Protein AF-A0AAV4WGD5-F1 (afdb_monomer)

Radius of gyration: 18.56 Å; Cα contacts (8 Å, |Δi|>4): 48; chains: 1; bounding box: 35×44×52 Å

pLDDT: mean 70.11, std 13.5, range [38.72, 88.19]

Structure (mmCIF, N/CA/C/O backbone):
data_AF-A0AAV4WGD5-F1
#
_entry.id   AF-A0AAV4WGD5-F1
#
loop_
_atom_site.group_PDB
_atom_site.id
_atom_site.type_symbol
_atom_site.label_atom_id
_atom_site.label_alt_id
_atom_site.label_comp_id
_atom_site.label_asym_id
_atom_site.label_entity_id
_atom_site.label_seq_id
_atom_site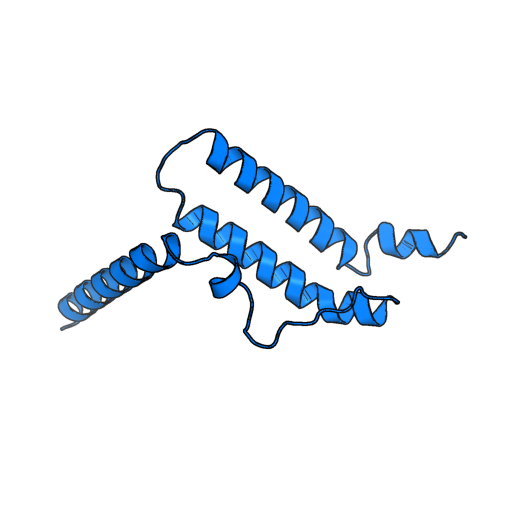.pdbx_PDB_ins_code
_atom_site.Cartn_x
_atom_site.Cartn_y
_atom_site.Cartn_z
_atom_site.occupancy
_atom_site.B_iso_or_equiv
_atom_site.auth_seq_id
_atom_site.auth_comp_id
_atom_site.auth_asym_id
_atom_site.auth_atom_id
_atom_site.pdbx_PDB_model_num
ATOM 1 N N . MET A 1 1 ? 7.621 -31.409 -24.994 1.00 55.22 1 MET A N 1
ATOM 2 C CA . MET A 1 1 ? 6.433 -30.568 -24.716 1.00 55.22 1 MET A CA 1
ATOM 3 C C . MET A 1 1 ? 6.669 -29.581 -23.576 1.00 55.22 1 MET A C 1
ATOM 5 O O . MET A 1 1 ? 6.463 -28.406 -23.817 1.00 55.22 1 MET A O 1
ATOM 9 N N . ILE A 1 2 ? 7.197 -29.999 -22.415 1.00 58.03 2 ILE A N 1
ATOM 10 C CA . ILE A 1 2 ? 7.445 -29.116 -21.248 1.00 58.03 2 ILE A CA 1
ATOM 11 C C . ILE A 1 2 ? 8.361 -27.912 -21.565 1.00 58.03 2 ILE A C 1
ATOM 13 O O . ILE A 1 2 ? 8.096 -26.794 -21.132 1.00 58.03 2 ILE A O 1
ATOM 17 N N . LEU A 1 3 ? 9.402 -28.118 -22.380 1.00 51.00 3 LEU A N 1
ATOM 18 C CA . LEU A 1 3 ? 10.346 -27.058 -22.758 1.00 51.00 3 LEU A CA 1
ATOM 19 C C . LEU A 1 3 ? 9.693 -25.945 -23.603 1.00 51.00 3 LEU A C 1
ATOM 21 O O . LEU A 1 3 ? 9.998 -24.774 -23.427 1.00 51.00 3 LEU A O 1
ATOM 25 N N . PHE A 1 4 ? 8.758 -26.306 -24.488 1.00 49.81 4 PHE A N 1
ATOM 26 C CA . PHE A 1 4 ? 8.051 -25.346 -25.344 1.00 49.81 4 PHE A CA 1
ATOM 27 C C . PHE A 1 4 ? 7.051 -24.505 -24.543 1.00 49.81 4 PHE A C 1
ATOM 29 O O . PHE A 1 4 ? 6.935 -23.307 -24.776 1.00 49.81 4 PHE A O 1
ATOM 36 N N . THR A 1 5 ? 6.378 -25.105 -23.556 1.00 57.91 5 THR A N 1
ATOM 37 C CA . THR A 1 5 ? 5.504 -24.379 -22.621 1.00 57.91 5 THR A CA 1
ATOM 38 C C . THR A 1 5 ? 6.272 -23.390 -21.749 1.00 57.91 5 THR A C 1
ATOM 40 O O . THR A 1 5 ? 5.778 -22.292 -21.536 1.00 57.91 5 THR A O 1
ATOM 43 N N . LEU A 1 6 ? 7.487 -23.723 -21.298 1.00 50.16 6 LEU A N 1
ATOM 44 C CA . LEU A 1 6 ? 8.310 -22.806 -20.499 1.00 50.16 6 LEU A CA 1
ATOM 45 C C . LEU A 1 6 ? 8.774 -21.588 -21.306 1.00 50.16 6 LEU A C 1
ATOM 47 O O . LEU A 1 6 ? 8.713 -20.479 -20.793 1.00 50.16 6 LEU A O 1
ATOM 51 N N . ILE A 1 7 ? 9.164 -21.780 -22.572 1.00 60.00 7 ILE A N 1
ATOM 52 C CA . ILE A 1 7 ? 9.593 -20.687 -23.462 1.00 60.00 7 ILE A CA 1
ATOM 53 C C . ILE A 1 7 ? 8.426 -19.740 -23.780 1.00 60.00 7 ILE A C 1
ATOM 55 O O . ILE A 1 7 ? 8.592 -18.520 -23.778 1.00 60.00 7 ILE A O 1
ATOM 59 N N . LEU A 1 8 ? 7.230 -20.289 -24.020 1.00 54.34 8 LEU A N 1
ATOM 60 C CA . LEU A 1 8 ? 6.022 -19.491 -24.246 1.00 54.34 8 LEU A CA 1
ATOM 61 C C . LEU A 1 8 ? 5.588 -18.746 -22.977 1.00 54.34 8 LEU A C 1
ATOM 63 O O . LEU A 1 8 ? 5.209 -17.583 -23.062 1.00 54.34 8 LEU A O 1
ATOM 67 N N . PHE A 1 9 ? 5.703 -19.378 -21.807 1.00 55.12 9 PHE A N 1
ATOM 68 C CA . PHE A 1 9 ? 5.387 -18.750 -20.524 1.00 55.12 9 PHE A CA 1
ATOM 69 C C . PHE A 1 9 ? 6.375 -17.627 -20.182 1.00 55.12 9 PHE A C 1
ATOM 71 O O . PHE A 1 9 ? 5.948 -16.544 -19.799 1.00 55.12 9 PHE A O 1
ATOM 78 N N . SER A 1 10 ? 7.681 -17.822 -20.407 1.00 55.12 10 SER A N 1
ATOM 79 C CA . SER A 1 10 ? 8.686 -16.767 -20.215 1.00 55.12 10 SER A CA 1
ATOM 80 C C . SER A 1 10 ? 8.541 -15.621 -21.217 1.00 55.12 10 SER A C 1
ATOM 82 O O . SER A 1 10 ? 8.736 -14.466 -20.854 1.00 55.12 10 SER A O 1
ATOM 84 N N . GLY A 1 11 ? 8.179 -15.924 -22.470 1.00 53.78 11 GLY A N 1
ATOM 85 C CA . GLY A 1 11 ? 7.922 -14.906 -23.492 1.00 53.78 11 GLY A CA 1
ATOM 86 C C . GLY A 1 11 ? 6.665 -14.085 -23.199 1.00 53.78 11 GLY A C 1
ATOM 87 O O . GLY A 1 11 ? 6.664 -12.875 -23.398 1.00 53.78 11 GLY A O 1
ATOM 88 N N . TYR A 1 12 ? 5.621 -14.725 -22.671 1.00 55.78 12 TYR A N 1
ATOM 89 C CA . TYR A 1 12 ? 4.397 -14.060 -22.227 1.00 55.78 12 TYR A CA 1
ATOM 90 C C . TYR A 1 12 ? 4.625 -13.206 -20.971 1.00 55.78 12 TYR A C 1
ATOM 92 O O . TYR A 1 12 ? 4.197 -12.056 -20.941 1.00 55.78 12 TYR A O 1
ATOM 100 N N . LEU A 1 13 ? 5.371 -13.716 -19.984 1.00 51.78 13 LEU A N 1
ATOM 101 C CA . LEU A 1 13 ? 5.767 -12.956 -18.793 1.00 51.78 13 LEU A CA 1
ATOM 102 C C . LEU A 1 13 ? 6.622 -11.731 -19.144 1.00 51.78 13 LEU A C 1
ATOM 104 O O . LEU A 1 13 ? 6.368 -10.655 -18.619 1.00 51.78 13 LEU A O 1
ATOM 108 N N . GLY A 1 14 ? 7.587 -11.871 -20.060 1.00 52.62 14 GLY A N 1
ATOM 109 C CA . GLY A 1 14 ? 8.419 -10.748 -20.510 1.00 52.62 14 GLY A CA 1
ATOM 110 C C . GLY A 1 14 ? 7.663 -9.710 -21.349 1.00 52.62 14 GLY A C 1
ATOM 111 O O . GLY A 1 14 ? 8.042 -8.542 -21.379 1.00 52.62 14 GLY A O 1
ATOM 112 N N . PHE A 1 15 ? 6.589 -10.116 -22.033 1.00 48.53 15 PHE A N 1
ATOM 113 C CA . PHE A 1 15 ? 5.719 -9.203 -22.776 1.00 48.53 15 PHE A CA 1
ATOM 114 C C . PHE A 1 15 ? 4.759 -8.443 -21.850 1.00 48.53 15 PHE A C 1
ATOM 116 O O . PHE A 1 15 ? 4.588 -7.239 -22.025 1.00 48.53 15 PHE A O 1
ATOM 123 N N . LEU A 1 16 ? 4.184 -9.117 -20.847 1.00 50.28 16 LEU A N 1
ATOM 124 C CA . LEU A 1 16 ? 3.379 -8.475 -19.802 1.00 50.28 16 LEU A CA 1
ATOM 125 C C . LEU A 1 16 ? 4.217 -7.481 -18.991 1.00 50.28 16 LEU A C 1
ATOM 127 O O . LEU A 1 16 ? 3.825 -6.325 -18.875 1.00 50.28 16 LEU A O 1
ATOM 131 N N . SER A 1 17 ? 5.415 -7.878 -18.546 1.00 53.19 17 SER A N 1
ATOM 132 C CA . SER A 1 17 ? 6.280 -7.005 -17.744 1.00 53.19 17 SER A CA 1
ATOM 133 C C . SER A 1 17 ? 6.717 -5.742 -18.496 1.00 53.19 17 SER A C 1
ATOM 135 O O . SER A 1 17 ? 6.835 -4.678 -17.906 1.00 53.19 17 SER A O 1
ATOM 137 N N . ALA A 1 18 ? 6.955 -5.824 -19.810 1.00 55.62 18 ALA A N 1
ATOM 138 C CA . ALA A 1 18 ? 7.377 -4.671 -20.612 1.00 55.62 18 ALA A CA 1
ATOM 139 C C . ALA A 1 18 ? 6.254 -3.652 -20.875 1.00 55.62 18 ALA A C 1
ATOM 141 O O . ALA A 1 18 ? 6.549 -2.500 -21.210 1.00 55.62 18 ALA A O 1
ATOM 142 N N . ASN A 1 19 ? 4.994 -4.083 -20.781 1.00 59.50 19 ASN A N 1
ATOM 143 C CA . ASN A 1 19 ? 3.832 -3.218 -20.947 1.00 59.50 19 ASN A CA 1
ATOM 144 C C . ASN A 1 19 ? 3.396 -2.628 -19.600 1.00 59.50 19 ASN A C 1
ATOM 146 O O . ASN A 1 19 ? 3.197 -1.422 -19.525 1.00 59.50 19 ASN A O 1
ATOM 150 N N . GLU A 1 20 ? 3.415 -3.438 -18.532 1.00 60.84 20 GLU A N 1
ATOM 151 C CA . GLU A 1 20 ? 3.147 -2.992 -17.158 1.00 60.84 20 GLU A CA 1
ATOM 152 C C . GLU A 1 20 ? 3.996 -1.768 -16.792 1.00 60.84 20 GLU A C 1
ATOM 154 O O . GLU A 1 20 ? 3.446 -0.783 -16.328 1.00 60.84 20 GLU A O 1
ATOM 159 N N . CYS A 1 21 ? 5.294 -1.750 -17.108 1.00 70.94 21 CYS A N 1
ATOM 160 C CA . CYS A 1 21 ? 6.198 -0.634 -16.781 1.00 70.94 21 CYS A CA 1
ATOM 161 C C . CYS A 1 21 ? 6.018 0.650 -17.606 1.00 70.94 21 CYS A C 1
ATOM 163 O O . CYS A 1 21 ? 6.758 1.616 -17.418 1.00 70.94 21 CYS A O 1
ATOM 165 N N . LYS A 1 22 ? 5.103 0.650 -18.575 1.00 64.31 22 LYS A N 1
ATOM 166 C CA . LYS A 1 22 ? 4.746 1.828 -19.382 1.00 64.31 22 LYS A CA 1
ATOM 167 C C . LYS A 1 22 ? 3.336 2.322 -19.095 1.00 64.31 22 LYS A C 1
ATOM 169 O O . LYS A 1 22 ? 3.001 3.432 -19.506 1.00 64.31 22 LYS A O 1
ATOM 174 N N . ASP A 1 23 ? 2.534 1.488 -18.449 1.00 66.38 23 ASP A N 1
ATOM 175 C CA . ASP A 1 23 ? 1.165 1.794 -18.089 1.00 66.38 23 ASP A CA 1
ATOM 176 C C . ASP A 1 23 ? 1.143 2.671 -16.826 1.00 66.38 23 ASP A C 1
ATOM 178 O O . ASP A 1 23 ? 2.085 2.691 -16.031 1.00 66.38 23 ASP A O 1
ATOM 182 N N . ASP A 1 24 ? 0.071 3.446 -16.656 1.00 67.69 24 ASP A N 1
ATOM 183 C CA . ASP A 1 24 ? -0.108 4.288 -15.476 1.00 67.69 24 ASP A CA 1
ATOM 184 C C . ASP A 1 24 ? -0.222 3.394 -14.229 1.00 67.69 24 ASP A C 1
ATOM 186 O O . ASP A 1 24 ? -1.180 2.630 -14.086 1.00 67.69 24 ASP A O 1
ATOM 190 N N . VAL A 1 25 ? 0.764 3.47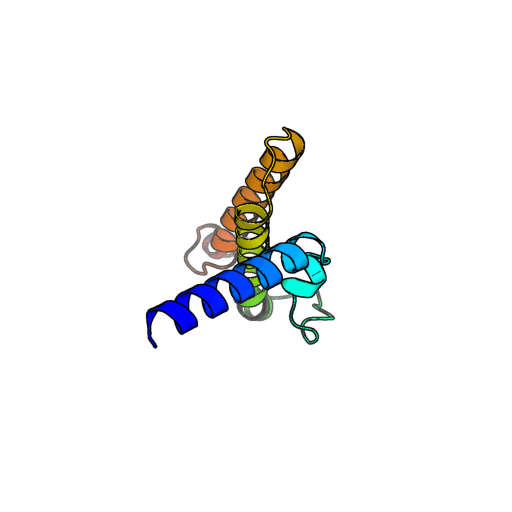5 -13.328 1.00 73.38 25 VAL A N 1
ATOM 191 C CA . VAL A 1 25 ? 0.831 2.657 -12.105 1.00 73.38 25 VAL A CA 1
ATOM 192 C C . VAL A 1 25 ? -0.430 2.801 -11.251 1.00 73.38 25 VAL A C 1
ATOM 194 O O . VAL A 1 25 ? -0.852 1.844 -10.603 1.00 73.38 25 VAL A O 1
ATOM 197 N N . VAL A 1 26 ? 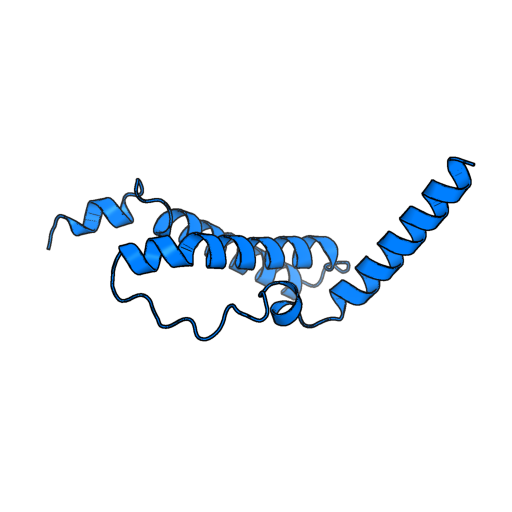-1.081 3.967 -11.299 1.00 69.06 26 VAL A N 1
ATOM 198 C CA . VAL A 1 26 ? -2.339 4.222 -10.596 1.00 69.06 26 VAL A CA 1
ATOM 199 C C . VAL A 1 26 ? -3.446 3.347 -11.180 1.00 69.06 26 VAL A C 1
ATOM 201 O O . VAL A 1 26 ? -4.183 2.724 -10.424 1.00 69.06 26 VAL A O 1
ATOM 204 N N . PHE A 1 27 ? -3.526 3.235 -12.508 1.00 69.31 27 PHE A N 1
ATOM 205 C CA . PHE A 1 27 ? -4.524 2.409 -13.193 1.00 69.31 27 PHE A CA 1
ATOM 206 C C . PHE A 1 27 ? -4.300 0.910 -12.966 1.00 69.31 27 PHE A C 1
ATOM 208 O O . PHE A 1 27 ? -5.256 0.148 -12.863 1.00 69.31 27 PHE A O 1
ATOM 215 N N . PHE A 1 28 ? -3.042 0.478 -12.864 1.00 72.19 28 PHE A N 1
ATOM 216 C CA . PHE A 1 28 ? -2.720 -0.920 -12.583 1.00 72.19 28 PHE A CA 1
ATOM 217 C C . PHE A 1 28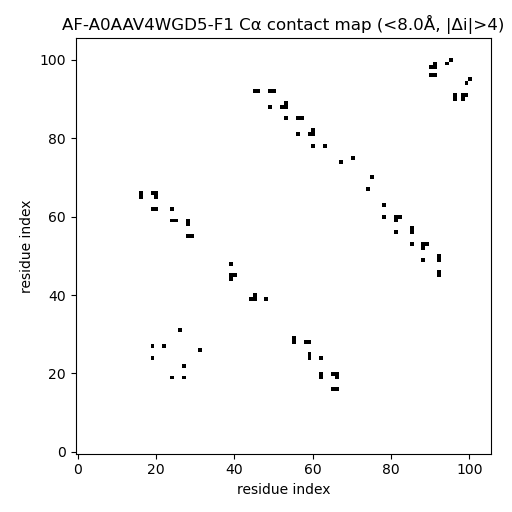 ? -3.001 -1.305 -11.123 1.00 72.19 28 PHE A C 1
ATOM 219 O O . PHE A 1 28 ? -3.476 -2.408 -10.852 1.00 72.19 28 PHE A O 1
ATOM 226 N N . CYS A 1 29 ? -2.704 -0.407 -10.180 1.00 79.56 29 CYS A N 1
ATOM 227 C CA . CYS A 1 29 ? -2.765 -0.711 -8.753 1.00 79.56 29 CYS A CA 1
ATOM 228 C C . CYS A 1 29 ? -4.104 -0.395 -8.080 1.00 79.56 29 CYS A C 1
ATOM 230 O O . CYS A 1 29 ? -4.348 -0.903 -6.984 1.00 79.56 29 CYS A O 1
ATOM 232 N N . LEU A 1 30 ? -4.975 0.410 -8.696 1.00 74.62 30 LEU A N 1
ATOM 233 C CA . LEU A 1 30 ? -6.326 0.670 -8.193 1.00 74.62 30 LEU A CA 1
ATOM 234 C C . LEU A 1 30 ? -7.376 -0.126 -8.977 1.00 74.62 30 LEU A C 1
ATOM 236 O O . LEU A 1 30 ? -7.519 0.076 -10.181 1.00 74.62 30 LEU A O 1
ATOM 240 N N . PRO A 1 31 ? -8.186 -0.963 -8.307 1.00 65.12 31 PRO A N 1
ATOM 241 C CA . PRO A 1 31 ? -9.407 -1.502 -8.899 1.00 65.12 31 PRO A CA 1
ATOM 242 C C . PRO A 1 31 ? -10.336 -0.372 -9.380 1.00 65.12 31 PRO A C 1
ATOM 244 O O . PRO A 1 31 ? -10.507 0.622 -8.670 1.00 65.12 31 PRO A O 1
ATOM 247 N N . GLU A 1 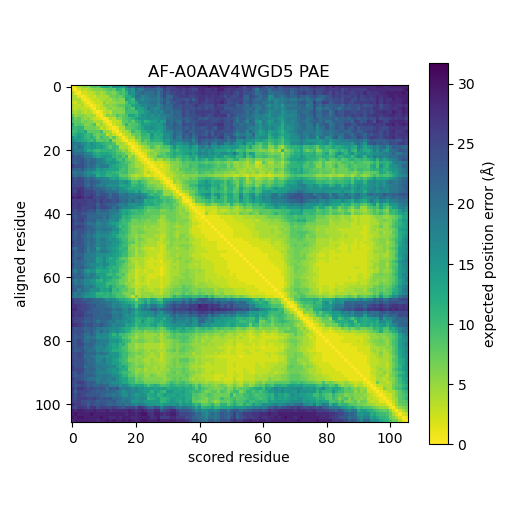32 ? -10.979 -0.534 -10.542 1.00 61.28 32 GLU A N 1
ATOM 248 C CA . GLU A 1 32 ? -11.849 0.490 -11.162 1.00 61.28 32 GLU A CA 1
ATOM 249 C C . GLU A 1 32 ? -12.982 0.985 -10.235 1.00 61.28 32 GLU A C 1
ATOM 251 O O . GLU A 1 32 ? -13.392 2.140 -10.321 1.00 61.28 32 GLU A O 1
ATOM 256 N N . ASP A 1 33 ? -13.426 0.152 -9.289 1.00 61.72 33 ASP A N 1
ATOM 257 C CA . ASP A 1 33 ? -14.522 0.448 -8.355 1.00 61.7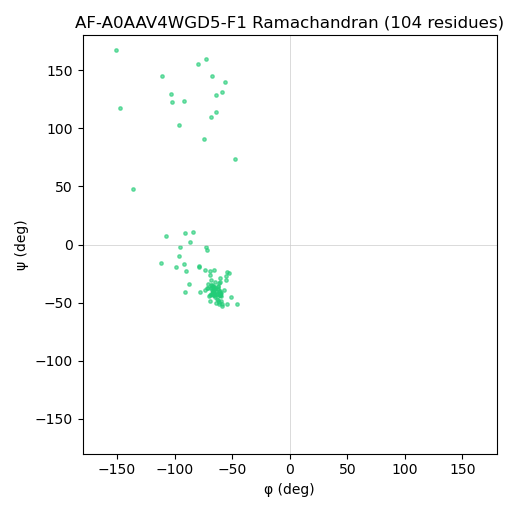2 33 ASP A CA 1
ATOM 258 C C . ASP A 1 33 ? -14.066 1.100 -7.036 1.00 61.72 33 ASP A C 1
ATOM 260 O O . ASP A 1 33 ? -14.842 1.212 -6.086 1.00 61.72 33 ASP A O 1
ATOM 264 N N . THR A 1 34 ? -12.803 1.523 -6.940 1.00 64.06 34 THR A N 1
ATOM 265 C CA . THR A 1 34 ? -12.252 2.039 -5.676 1.00 64.06 34 THR A CA 1
ATOM 266 C C . THR A 1 34 ? -12.666 3.487 -5.395 1.00 64.06 34 THR A C 1
ATOM 268 O O . THR A 1 34 ? -12.627 3.905 -4.246 1.00 64.06 34 THR A O 1
ATOM 271 N N . PHE A 1 35 ? -13.099 4.270 -6.394 1.00 56.84 35 PHE A N 1
ATOM 272 C CA . PHE A 1 35 ? -13.447 5.689 -6.212 1.00 56.84 35 PHE A CA 1
ATOM 273 C C . PHE A 1 35 ? -14.953 5.988 -6.341 1.00 56.84 35 PHE A C 1
ATOM 275 O O . PHE A 1 35 ? -15.622 5.430 -7.210 1.00 56.84 35 PHE A O 1
ATOM 282 N N . PRO A 1 36 ? -15.484 6.949 -5.552 1.00 54.31 36 PRO A N 1
ATOM 283 C CA . PRO A 1 36 ? -14.747 7.873 -4.691 1.00 54.31 36 PRO A CA 1
ATOM 284 C C . PRO A 1 36 ? -14.550 7.366 -3.257 1.00 54.31 36 PRO A C 1
ATOM 286 O O . PRO A 1 36 ? -15.515 7.141 -2.531 1.00 54.31 36 PRO A O 1
ATOM 289 N N . ILE A 1 37 ? -13.288 7.290 -2.827 1.00 61.19 37 ILE A N 1
ATOM 290 C CA . ILE A 1 37 ? -12.944 7.223 -1.407 1.00 61.19 37 ILE A CA 1
ATOM 291 C C . ILE A 1 37 ? -13.302 8.582 -0.794 1.00 61.19 37 ILE A C 1
ATOM 293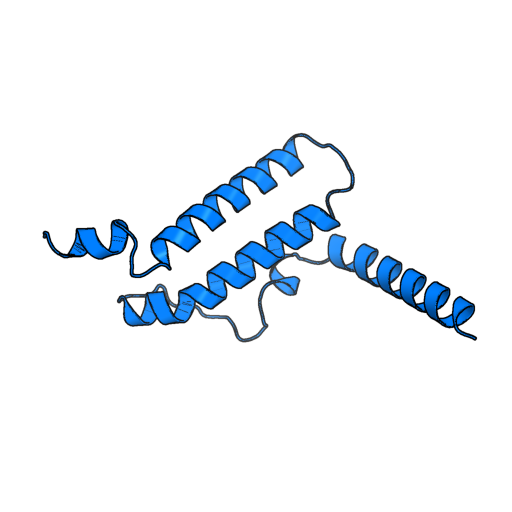 O O . ILE A 1 37 ? -12.655 9.590 -1.083 1.00 61.19 37 ILE A O 1
ATOM 297 N N . ALA A 1 38 ? -14.346 8.629 0.031 1.00 66.62 38 ALA A N 1
ATOM 298 C CA . ALA A 1 38 ? -14.491 9.713 0.994 1.00 66.62 38 ALA A CA 1
ATOM 299 C C . ALA A 1 38 ? -13.370 9.586 2.038 1.00 66.62 38 ALA A C 1
ATOM 301 O O . ALA A 1 38 ? -12.972 8.471 2.377 1.00 66.62 38 ALA A O 1
ATOM 302 N N . PHE A 1 39 ? -12.847 10.712 2.536 1.00 69.75 39 PHE A N 1
ATOM 303 C CA . PHE A 1 39 ? -11.935 10.654 3.678 1.00 69.75 39 PHE A CA 1
ATOM 304 C C . PHE A 1 39 ? -12.661 9.985 4.849 1.00 69.75 39 PHE A C 1
ATOM 306 O O . PHE A 1 39 ? -13.792 10.385 5.127 1.00 69.75 39 PHE A O 1
ATOM 313 N N . PRO A 1 40 ? -12.048 8.989 5.509 1.00 75.25 40 PRO A N 1
ATOM 314 C CA . PRO A 1 40 ? -12.699 8.307 6.612 1.00 75.25 40 PRO A CA 1
ATOM 315 C C . PRO A 1 40 ? -12.928 9.292 7.765 1.00 75.25 40 PRO A C 1
ATOM 317 O O . PRO A 1 40 ? -12.004 9.993 8.183 1.00 75.25 40 PRO A O 1
ATOM 320 N N . GLU A 1 41 ? -14.157 9.357 8.272 1.00 81.00 41 GLU A N 1
ATOM 321 C CA . GLU A 1 41 ? -14.551 10.255 9.370 1.00 81.00 41 GLU A CA 1
ATOM 322 C C . GLU A 1 41 ? -14.518 9.562 10.741 1.00 81.00 41 GLU A C 1
ATOM 324 O O . GLU A 1 41 ? -14.661 10.211 11.779 1.00 81.00 41 GLU A O 1
ATOM 329 N N . ASN A 1 42 ? -14.356 8.237 10.764 1.00 82.44 42 ASN A N 1
ATOM 330 C CA . ASN A 1 42 ? -14.321 7.430 11.981 1.00 82.44 42 ASN A CA 1
ATOM 331 C C . ASN A 1 42 ? -13.455 6.171 11.820 1.00 82.44 42 ASN A C 1
ATOM 333 O O . ASN A 1 42 ? -13.101 5.769 10.714 1.00 82.44 42 ASN A O 1
ATOM 337 N N . GLU A 1 43 ? -13.153 5.521 12.943 1.00 80.75 43 GLU A N 1
ATOM 338 C CA . GLU A 1 43 ? -12.286 4.338 13.003 1.00 80.75 43 GLU A CA 1
ATOM 339 C C . GLU A 1 43 ? -12.832 3.139 12.210 1.00 80.75 43 GLU A C 1
ATOM 341 O O . GLU A 1 43 ? -12.066 2.413 11.585 1.00 80.75 43 GLU A O 1
ATOM 346 N N . ALA A 1 44 ? -14.155 2.960 12.131 1.00 82.19 44 ALA A N 1
ATOM 347 C CA . ALA A 1 44 ? -14.738 1.888 11.321 1.00 82.19 44 ALA A CA 1
ATOM 348 C C . ALA A 1 44 ? -14.503 2.111 9.816 1.00 82.19 44 ALA A C 1
ATOM 350 O O . ALA A 1 44 ? -14.268 1.155 9.074 1.00 82.19 44 ALA A O 1
ATOM 351 N N . GLU A 1 45 ? -14.534 3.366 9.364 1.00 81.25 45 GLU A N 1
ATOM 352 C CA . GLU A 1 45 ? -14.191 3.740 7.990 1.00 81.25 45 GLU A CA 1
ATOM 353 C C . GLU A 1 45 ? -12.688 3.609 7.720 1.00 81.25 45 GLU A C 1
ATOM 355 O O . GLU A 1 45 ? -12.314 3.130 6.647 1.00 81.25 45 GLU A O 1
ATOM 360 N N . ILE A 1 46 ? -11.834 3.944 8.697 1.00 83.50 46 ILE A N 1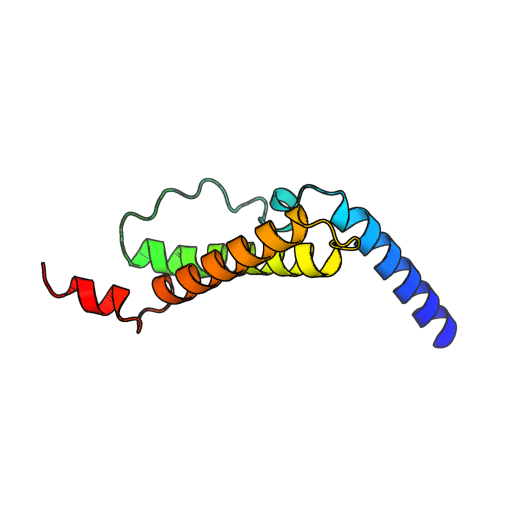
ATOM 361 C CA . ILE A 1 46 ? -10.385 3.690 8.628 1.00 83.50 46 ILE A CA 1
ATOM 362 C C . ILE A 1 46 ? -10.127 2.187 8.454 1.00 83.50 46 ILE A C 1
ATOM 364 O O . ILE A 1 46 ? -9.468 1.783 7.497 1.00 83.50 46 ILE A O 1
ATOM 368 N N . ASN A 1 47 ? -10.718 1.340 9.298 1.00 82.38 47 ASN A N 1
ATOM 369 C CA . ASN A 1 47 ? -10.505 -0.110 9.242 1.00 82.38 47 ASN A CA 1
ATOM 370 C C . ASN A 1 47 ? -11.037 -0.714 7.935 1.00 82.38 47 ASN A C 1
ATOM 372 O O . ASN A 1 47 ? -10.460 -1.666 7.405 1.00 82.38 47 ASN A O 1
ATOM 376 N N . HIS A 1 48 ? -12.108 -0.142 7.376 1.00 82.94 48 HIS A N 1
ATOM 377 C CA . HIS A 1 48 ? -12.632 -0.549 6.076 1.00 82.94 48 HIS A CA 1
ATOM 378 C C . HIS A 1 48 ? -11.670 -0.225 4.924 1.00 82.94 48 HIS A C 1
ATOM 380 O O . HIS A 1 48 ? -11.508 -1.045 4.017 1.00 82.94 48 HIS A O 1
ATOM 386 N N . ILE A 1 49 ? -11.020 0.942 4.955 1.00 81.62 49 ILE A N 1
ATOM 387 C CA . ILE A 1 49 ? -10.175 1.408 3.850 1.00 81.62 49 ILE A CA 1
ATOM 388 C C . ILE A 1 49 ? -8.709 0.986 3.955 1.00 81.62 49 ILE A C 1
ATOM 390 O O . ILE A 1 49 ? -8.010 0.871 2.949 1.00 81.62 49 ILE A O 1
ATOM 394 N N . CYS A 1 50 ? -8.246 0.692 5.160 1.00 85.81 50 CYS A N 1
ATOM 395 C CA . CYS A 1 50 ? -6.909 0.196 5.436 1.00 85.81 50 CYS A CA 1
ATOM 396 C C . CYS A 1 50 ? -6.414 -0.931 4.513 1.00 85.81 50 CYS A C 1
ATOM 398 O O . CYS A 1 50 ? -5.338 -0.776 3.927 1.00 85.81 50 CYS A O 1
ATOM 400 N N . PRO A 1 51 ? -7.159 -2.033 4.286 1.00 84.56 51 PRO A N 1
ATOM 401 C CA . PRO A 1 51 ? -6.716 -3.070 3.355 1.00 84.56 51 PRO A CA 1
ATOM 402 C C . PRO A 1 51 ? -6.542 -2.552 1.919 1.00 84.56 51 PRO A C 1
ATOM 404 O O . PRO A 1 51 ? -5.648 -3.023 1.221 1.00 84.56 51 PRO A O 1
ATOM 407 N N . ILE A 1 52 ? -7.340 -1.567 1.491 1.00 83.62 52 ILE A N 1
ATOM 408 C CA . ILE A 1 52 ? -7.255 -0.965 0.154 1.00 83.62 52 ILE A CA 1
ATOM 409 C C . ILE A 1 52 ? -5.966 -0.144 0.029 1.00 83.62 52 ILE A C 1
ATOM 411 O O . ILE A 1 52 ? -5.206 -0.345 -0.917 1.00 83.62 52 ILE A O 1
ATOM 415 N N . PHE A 1 53 ? -5.670 0.730 0.999 1.00 83.88 53 PHE A N 1
ATOM 416 C CA . PHE A 1 53 ? -4.441 1.535 0.983 1.00 83.88 53 PHE A CA 1
ATOM 417 C C . PHE A 1 53 ? -3.174 0.682 1.084 1.00 83.88 53 PHE A C 1
ATOM 419 O O . PHE A 1 53 ? -2.200 0.947 0.375 1.00 83.88 53 PHE A O 1
ATOM 426 N N . ILE A 1 54 ? -3.187 -0.358 1.924 1.00 86.81 54 ILE A N 1
ATOM 427 C CA . ILE A 1 54 ? -2.072 -1.305 2.056 1.00 86.81 54 ILE A CA 1
ATOM 428 C C . ILE A 1 54 ? -1.826 -2.015 0.721 1.00 86.81 54 ILE A C 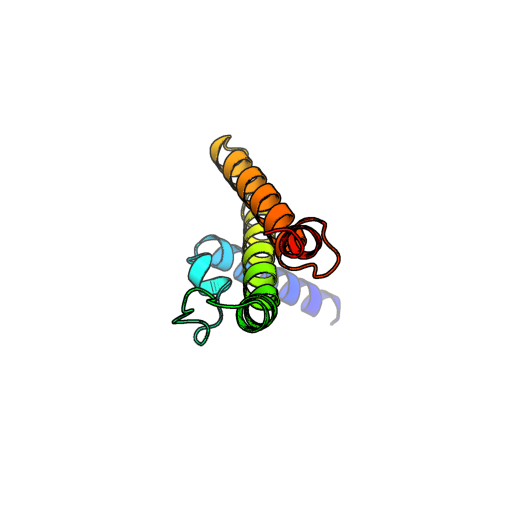1
ATOM 430 O O . ILE A 1 54 ? -0.698 -2.004 0.233 1.00 86.81 54 ILE A O 1
ATOM 434 N N . GLN A 1 55 ? -2.867 -2.589 0.107 1.00 85.38 55 GLN A N 1
ATOM 435 C CA . GLN A 1 55 ? -2.742 -3.307 -1.167 1.00 85.38 55 GLN A CA 1
ATOM 436 C C . GLN A 1 55 ? -2.292 -2.392 -2.307 1.00 85.38 55 GLN A C 1
ATOM 438 O O . GLN A 1 55 ? -1.412 -2.765 -3.083 1.00 85.38 55 GLN A O 1
ATOM 443 N N . PHE A 1 56 ? -2.848 -1.183 -2.386 1.00 85.69 56 PHE A N 1
ATOM 444 C CA . PHE A 1 56 ? -2.452 -0.186 -3.377 1.00 85.69 56 PHE A CA 1
ATOM 445 C C . PHE A 1 56 ? -0.967 0.174 -3.254 1.00 85.69 56 PHE A C 1
ATOM 447 O O . PHE A 1 56 ? -0.224 0.131 -4.234 1.00 85.69 56 PHE A O 1
ATOM 454 N N . THR A 1 57 ? -0.518 0.465 -2.033 1.00 86.56 57 THR A N 1
ATOM 455 C CA . THR A 1 57 ? 0.869 0.866 -1.768 1.00 86.56 57 THR A CA 1
ATOM 456 C C . THR A 1 57 ? 1.847 -0.280 -2.029 1.00 86.56 57 THR A C 1
ATOM 458 O O . THR A 1 57 ? 2.892 -0.068 -2.642 1.00 86.56 57 THR A O 1
ATOM 461 N N . GLN A 1 58 ? 1.493 -1.512 -1.642 1.00 87.31 58 GLN A N 1
ATOM 462 C CA . GLN A 1 58 ? 2.274 -2.710 -1.978 1.00 87.31 58 GLN A CA 1
ATOM 463 C C . GLN A 1 58 ? 2.389 -2.910 -3.488 1.00 87.31 58 GLN A C 1
ATOM 465 O O . GLN A 1 58 ? 3.478 -3.179 -3.985 1.00 87.31 58 GLN A O 1
ATOM 470 N N . CYS A 1 59 ? 1.291 -2.738 -4.227 1.00 86.25 59 CYS A N 1
ATOM 471 C CA . CYS A 1 59 ? 1.308 -2.863 -5.678 1.00 86.25 59 CYS A CA 1
ATOM 472 C C . CYS A 1 59 ? 2.254 -1.847 -6.333 1.00 86.25 59 CYS A C 1
ATOM 474 O O . CYS A 1 59 ? 2.992 -2.212 -7.251 1.00 86.25 59 CYS A O 1
ATOM 476 N N . ILE A 1 60 ? 2.286 -0.602 -5.839 1.00 85.12 60 ILE A N 1
ATOM 477 C CA . ILE A 1 60 ? 3.233 0.414 -6.315 1.00 85.12 60 ILE A CA 1
ATOM 478 C C . ILE A 1 60 ? 4.672 -0.015 -6.026 1.00 85.12 60 ILE A C 1
ATOM 480 O O . ILE A 1 60 ? 5.504 0.035 -6.927 1.00 85.12 60 ILE A O 1
ATOM 484 N N . LEU A 1 61 ? 4.971 -0.477 -4.809 1.00 85.75 61 LEU A N 1
ATOM 485 C CA . LEU A 1 61 ? 6.314 -0.945 -4.444 1.00 85.75 61 LEU A CA 1
ATOM 486 C C . LEU A 1 61 ? 6.768 -2.131 -5.305 1.00 85.75 61 LEU A C 1
ATOM 488 O O . LEU A 1 61 ? 7.904 -2.149 -5.780 1.00 85.75 61 LEU A O 1
ATOM 492 N N . ASP A 1 62 ? 5.874 -3.085 -5.564 1.00 85.31 62 ASP A N 1
ATOM 493 C CA . ASP A 1 62 ? 6.133 -4.220 -6.452 1.00 85.31 62 ASP A CA 1
ATOM 494 C C . ASP A 1 62 ? 6.334 -3.769 -7.902 1.00 85.31 62 ASP A C 1
ATOM 496 O O . ASP A 1 62 ? 7.179 -4.309 -8.620 1.00 85.31 62 ASP A O 1
ATOM 500 N N . HIS A 1 63 ? 5.557 -2.787 -8.363 1.00 81.75 63 HIS A N 1
ATOM 501 C CA . HIS A 1 63 ? 5.722 -2.197 -9.685 1.00 81.75 63 HIS A CA 1
ATOM 502 C C . HIS A 1 63 ? 7.077 -1.497 -9.805 1.00 81.75 63 HIS A C 1
ATOM 504 O O . HIS A 1 63 ? 7.821 -1.817 -10.727 1.00 81.75 63 HIS A O 1
ATOM 510 N N . ILE A 1 64 ? 7.442 -0.629 -8.856 1.00 80.50 64 ILE A N 1
ATOM 511 C CA . ILE A 1 64 ? 8.762 0.013 -8.802 1.00 80.50 64 ILE A CA 1
ATOM 512 C C . ILE A 1 64 ? 9.849 -1.068 -8.819 1.00 80.50 64 ILE A C 1
ATOM 514 O O . ILE A 1 64 ? 10.705 -1.059 -9.694 1.00 80.50 64 ILE A O 1
ATOM 518 N N . GLY A 1 65 ? 9.770 -2.079 -7.950 1.00 80.19 65 GLY A N 1
ATOM 519 C CA . GLY A 1 65 ? 10.765 -3.155 -7.896 1.00 80.19 65 GLY A CA 1
ATOM 520 C C . GLY A 1 65 ? 10.903 -3.979 -9.185 1.00 80.19 65 GLY A C 1
ATOM 521 O O . GLY A 1 65 ? 11.981 -4.508 -9.453 1.00 80.19 65 GLY A O 1
ATOM 522 N N . ARG A 1 66 ? 9.836 -4.103 -9.986 1.00 78.44 66 ARG A N 1
ATOM 523 C CA . ARG A 1 66 ? 9.847 -4.822 -11.276 1.00 78.44 66 ARG A CA 1
ATOM 524 C C . ARG A 1 66 ? 10.259 -3.947 -12.458 1.00 78.44 66 ARG A C 1
ATOM 526 O O . ARG A 1 66 ? 10.854 -4.462 -13.403 1.00 78.44 66 ARG A O 1
ATOM 533 N N . CYS A 1 67 ? 9.898 -2.670 -12.426 1.00 74.38 67 CYS A N 1
ATOM 534 C CA . CYS A 1 67 ? 10.013 -1.747 -13.551 1.00 74.38 67 CYS A CA 1
ATOM 535 C C . CYS A 1 67 ? 11.243 -0.855 -13.493 1.00 74.38 67 CYS A C 1
ATOM 537 O O . CYS A 1 67 ? 11.680 -0.342 -14.529 1.00 74.38 67 CYS A O 1
ATOM 539 N N . ASP A 1 68 ? 11.835 -0.722 -12.313 1.00 67.75 68 ASP A N 1
ATOM 540 C CA . ASP A 1 68 ? 13.065 0.014 -12.129 1.00 67.75 68 ASP A CA 1
ATOM 541 C C . ASP A 1 68 ? 14.242 -0.802 -12.678 1.00 67.75 68 ASP A C 1
ATOM 543 O O . ASP A 1 68 ? 14.812 -1.689 -12.041 1.00 67.75 68 ASP A O 1
ATOM 547 N N . SER A 1 69 ? 14.534 -0.562 -13.955 1.00 57.50 69 SER A N 1
ATOM 548 C CA . SER A 1 69 ? 15.608 -1.221 -14.699 1.00 57.50 69 SER A CA 1
ATOM 549 C C . SER A 1 69 ? 16.796 -0.303 -14.971 1.00 57.50 69 SER A C 1
ATOM 551 O O . SER A 1 69 ? 17.716 -0.715 -15.679 1.00 57.50 69 SER A O 1
ATOM 553 N N . GLN A 1 70 ? 16.829 0.911 -14.411 1.00 49.66 70 GLN A N 1
ATOM 554 C CA . GLN A 1 70 ? 17.982 1.802 -14.524 1.00 49.66 70 GLN A CA 1
ATOM 555 C C . GLN A 1 70 ? 18.144 2.658 -13.273 1.00 49.66 70 GLN A C 1
ATOM 557 O O . GLN A 1 70 ? 17.304 3.501 -12.989 1.00 49.66 70 GLN A O 1
ATOM 562 N N . GLU A 1 71 ? 19.286 2.450 -12.610 1.00 50.16 71 GLU A N 1
ATOM 563 C CA . GLU A 1 71 ? 19.890 3.238 -11.530 1.00 50.16 71 GLU A CA 1
ATOM 564 C C . GLU A 1 71 ? 19.904 4.750 -11.843 1.00 50.16 71 GLU A C 1
ATOM 566 O O . GLU A 1 71 ? 20.937 5.334 -12.175 1.00 50.16 71 GLU A O 1
ATOM 571 N N . SER A 1 72 ? 18.752 5.404 -11.771 1.00 55.53 72 SER A N 1
ATOM 572 C CA . SER A 1 72 ? 18.654 6.858 -11.734 1.00 55.53 72 SER A CA 1
ATOM 573 C C . SER A 1 72 ? 18.359 7.253 -10.294 1.00 55.53 72 SER A C 1
ATOM 575 O O . SER A 1 72 ? 17.460 6.694 -9.670 1.00 55.53 72 SER A O 1
ATOM 577 N N . ASP A 1 73 ? 19.118 8.198 -9.742 1.00 55.22 73 ASP A N 1
ATOM 578 C CA . ASP A 1 73 ? 18.979 8.620 -8.339 1.00 55.22 73 ASP A CA 1
ATOM 579 C C . ASP A 1 73 ? 17.542 9.058 -7.976 1.00 55.22 73 ASP A C 1
ATOM 581 O O . ASP A 1 73 ? 17.138 8.952 -6.821 1.00 55.22 73 ASP A O 1
ATOM 585 N N . GLU A 1 74 ? 16.739 9.482 -8.959 1.00 58.38 74 GLU A N 1
ATOM 586 C CA . GLU A 1 74 ? 15.325 9.827 -8.772 1.00 58.38 74 GLU A CA 1
ATOM 587 C C . GLU A 1 74 ? 14.455 8.601 -8.445 1.00 58.38 74 GLU A C 1
ATOM 589 O O . GLU A 1 74 ? 13.644 8.667 -7.526 1.00 58.38 74 GLU A O 1
ATOM 594 N N . SER A 1 75 ? 14.648 7.466 -9.127 1.00 58.41 75 SER A N 1
ATOM 595 C CA . SER A 1 75 ? 13.874 6.227 -8.906 1.00 58.41 75 SER A CA 1
ATOM 596 C C . SER A 1 75 ? 14.044 5.642 -7.495 1.00 58.41 75 SER A C 1
ATOM 598 O O . SER A 1 75 ? 13.067 5.231 -6.862 1.00 58.41 75 SER A O 1
ATOM 600 N N . ASN A 1 76 ? 15.264 5.719 -6.950 1.00 61.38 76 ASN A N 1
ATOM 601 C CA . ASN A 1 76 ? 15.572 5.278 -5.590 1.00 61.38 76 ASN A CA 1
ATOM 602 C C . ASN A 1 76 ? 14.863 6.131 -4.528 1.00 61.38 76 ASN A C 1
ATOM 604 O O . ASN A 1 76 ? 14.407 5.588 -3.523 1.00 61.38 76 ASN A O 1
ATOM 608 N N . HIS A 1 77 ? 14.734 7.442 -4.759 1.00 66.69 77 HIS A N 1
ATOM 609 C CA . HIS A 1 77 ? 14.045 8.336 -3.828 1.00 66.69 77 HIS A CA 1
ATOM 610 C C . HIS A 1 77 ? 12.546 8.021 -3.750 1.00 66.69 77 HIS A C 1
ATOM 612 O O . HIS A 1 77 ? 12.002 7.895 -2.655 1.00 66.69 77 HIS A O 1
ATOM 618 N N . TYR A 1 78 ? 11.898 7.775 -4.896 1.00 71.31 78 TYR A N 1
ATOM 619 C CA . TYR A 1 78 ? 10.487 7.376 -4.920 1.00 71.31 78 TYR A CA 1
ATOM 620 C C . TYR A 1 78 ? 10.244 6.058 -4.185 1.00 71.31 78 TYR A C 1
ATOM 622 O O . TYR A 1 78 ? 9.257 5.929 -3.465 1.00 71.31 78 TYR A O 1
ATOM 630 N N . LYS A 1 79 ? 11.140 5.077 -4.334 1.00 81.06 79 LYS A N 1
ATOM 631 C CA . LYS A 1 79 ? 11.013 3.805 -3.620 1.00 81.06 79 LYS A CA 1
ATOM 632 C C . LYS A 1 79 ? 11.050 4.000 -2.103 1.00 81.06 79 LYS A C 1
ATOM 634 O O . LYS A 1 79 ? 10.168 3.495 -1.414 1.00 81.06 79 LYS A O 1
ATOM 639 N N . GLU A 1 80 ? 12.040 4.735 -1.602 1.00 83.88 80 GLU A N 1
ATOM 640 C CA . GLU A 1 80 ? 12.188 5.008 -0.168 1.00 83.88 80 GLU A CA 1
ATOM 641 C C . GLU A 1 80 ? 10.968 5.756 0.394 1.00 83.88 80 GLU A C 1
ATOM 643 O O . GLU A 1 80 ? 10.445 5.393 1.450 1.00 83.88 80 GLU A O 1
ATOM 648 N N . ASP A 1 81 ? 10.453 6.748 -0.335 1.00 82.62 81 ASP A N 1
ATOM 649 C CA . ASP A 1 81 ? 9.254 7.488 0.065 1.00 82.62 81 ASP A CA 1
ATOM 650 C C . ASP A 1 81 ? 8.023 6.575 0.180 1.00 82.62 81 ASP A C 1
ATOM 652 O O . ASP A 1 81 ? 7.272 6.657 1.158 1.00 82.62 81 ASP A O 1
ATOM 656 N N . PHE A 1 82 ? 7.828 5.660 -0.775 1.00 83.69 82 PHE A N 1
ATOM 657 C CA . PHE A 1 82 ? 6.725 4.698 -0.731 1.00 83.69 82 PHE A CA 1
ATOM 658 C C . PHE A 1 82 ? 6.908 3.628 0.355 1.00 83.69 82 PHE A C 1
ATOM 660 O O . PHE A 1 82 ? 5.919 3.223 0.968 1.00 83.69 82 PHE A O 1
ATOM 667 N N . GLU A 1 83 ? 8.138 3.195 0.644 1.00 87.94 83 GLU A N 1
ATOM 668 C CA . GLU A 1 83 ? 8.432 2.282 1.759 1.00 87.94 83 GLU A CA 1
ATOM 669 C C . GLU A 1 83 ? 8.114 2.943 3.109 1.00 87.94 83 GLU A C 1
ATOM 671 O O . GLU A 1 83 ? 7.476 2.328 3.971 1.00 87.94 83 GLU A O 1
ATOM 676 N N . ASN A 1 84 ? 8.477 4.218 3.270 1.00 88.00 84 ASN A N 1
ATOM 677 C CA . ASN A 1 84 ? 8.143 5.007 4.455 1.00 88.00 84 ASN A CA 1
ATOM 678 C C . ASN A 1 84 ? 6.627 5.211 4.590 1.00 88.00 84 ASN A C 1
ATOM 680 O O . ASN A 1 84 ? 6.070 5.019 5.673 1.00 88.00 84 ASN A O 1
ATOM 684 N N . TYR A 1 85 ? 5.941 5.554 3.496 1.00 84.94 85 TYR A N 1
ATOM 685 C CA . TYR A 1 85 ? 4.484 5.694 3.491 1.00 84.94 85 TYR A CA 1
ATOM 686 C C . TYR A 1 85 ? 3.786 4.379 3.858 1.00 84.94 85 TYR A C 1
ATOM 688 O O . TYR A 1 85 ? 2.872 4.365 4.684 1.00 84.94 85 TYR A O 1
ATOM 696 N N . TYR A 1 86 ? 4.261 3.262 3.310 1.00 88.19 86 TYR A N 1
ATOM 697 C CA . TYR A 1 86 ? 3.762 1.934 3.637 1.00 88.19 86 TYR A CA 1
ATOM 698 C C . TYR A 1 86 ? 3.943 1.594 5.123 1.00 88.19 86 TYR A C 1
ATOM 700 O O . TYR A 1 86 ? 3.016 1.085 5.751 1.00 88.19 86 TYR A O 1
ATOM 708 N N . ALA A 1 87 ? 5.100 1.913 5.710 1.00 87.38 87 ALA A N 1
ATOM 709 C CA . ALA A 1 87 ? 5.349 1.693 7.134 1.00 87.38 87 ALA A CA 1
ATOM 710 C C . ALA A 1 87 ? 4.368 2.480 8.021 1.00 87.38 87 ALA A C 1
ATOM 712 O O . ALA A 1 87 ? 3.808 1.915 8.962 1.00 87.38 87 ALA A O 1
ATOM 713 N N . VAL A 1 88 ? 4.103 3.746 7.681 1.00 86.31 88 VAL A N 1
ATOM 714 C CA . VAL A 1 88 ? 3.116 4.581 8.388 1.00 86.31 88 VAL A CA 1
ATOM 715 C C . VAL A 1 88 ? 1.703 4.023 8.229 1.00 86.31 88 VAL A C 1
ATOM 717 O O . VAL A 1 88 ? 0.971 3.934 9.212 1.00 86.31 88 VAL A O 1
ATOM 720 N N . LEU A 1 89 ? 1.316 3.599 7.022 1.00 85.75 89 LEU A N 1
ATOM 721 C CA . LEU A 1 89 ? 0.013 2.970 6.794 1.00 85.75 89 LEU A CA 1
ATOM 722 C C . LEU A 1 89 ? -0.163 1.704 7.629 1.00 85.75 89 LEU A C 1
ATOM 724 O O . LEU A 1 89 ? -1.227 1.507 8.201 1.00 85.75 89 LEU A O 1
ATOM 728 N N . ILE A 1 90 ? 0.866 0.863 7.735 1.00 87.56 90 ILE A N 1
ATOM 729 C CA . ILE A 1 90 ? 0.815 -0.331 8.585 1.00 87.56 90 ILE A CA 1
ATOM 730 C C . ILE A 1 90 ? 0.616 0.046 10.054 1.00 87.56 90 ILE A C 1
ATOM 732 O O . ILE A 1 90 ? -0.103 -0.656 10.758 1.00 87.56 90 ILE A O 1
ATOM 736 N N . GLU A 1 91 ? 1.203 1.147 10.519 1.00 85.12 91 GLU A N 1
ATOM 737 C CA . GLU A 1 91 ? 1.004 1.624 11.887 1.00 85.12 91 GLU A CA 1
ATOM 738 C C . GLU A 1 91 ? -0.417 2.165 12.118 1.00 85.12 91 GLU A C 1
ATOM 740 O O . GLU A 1 91 ? -1.045 1.816 13.118 1.00 85.12 91 GLU A O 1
ATOM 745 N N . ILE A 1 92 ? -0.945 2.957 11.178 1.00 83.38 92 ILE A N 1
ATOM 746 C CA . ILE A 1 92 ? -2.314 3.510 11.213 1.00 83.38 92 ILE A CA 1
ATOM 747 C C . ILE A 1 92 ? -3.376 2.421 11.044 1.00 83.38 92 ILE A C 1
ATOM 749 O O . ILE A 1 92 ? -4.481 2.564 11.533 1.00 83.38 92 ILE A O 1
ATOM 753 N N . CYS A 1 93 ? -3.075 1.349 10.320 1.00 85.44 93 CYS A N 1
ATOM 754 C CA . CYS A 1 93 ? -4.030 0.278 10.047 1.00 85.44 93 CYS A CA 1
ATOM 755 C C . CYS A 1 93 ? -3.930 -0.894 11.019 1.00 85.44 93 CYS A C 1
ATOM 757 O O . CYS A 1 93 ? -4.676 -1.867 10.902 1.00 85.44 93 CYS A O 1
ATOM 759 N N . ASN A 1 94 ? -2.984 -0.831 11.950 1.00 83.94 94 ASN A N 1
ATOM 760 C CA . ASN A 1 94 ? -2.839 -1.808 13.005 1.00 83.94 94 ASN A CA 1
ATOM 761 C C . ASN A 1 94 ? -3.536 -1.291 14.263 1.00 83.94 94 ASN A C 1
ATOM 763 O O . ASN A 1 94 ? -2.960 -0.481 14.982 1.00 83.94 94 ASN A O 1
ATOM 767 N N . GLU A 1 95 ? -4.726 -1.816 14.557 1.00 73.44 95 GLU A N 1
ATOM 768 C CA . GLU A 1 95 ? -5.538 -1.462 15.737 1.00 73.44 95 GLU A CA 1
ATOM 769 C C . GLU A 1 95 ? -4.760 -1.583 17.070 1.00 73.44 95 GLU A C 1
ATOM 771 O O . GLU A 1 95 ? -5.066 -0.902 18.047 1.00 73.44 95 GLU A O 1
ATOM 776 N N . ASP A 1 96 ? -3.708 -2.410 17.116 1.00 72.12 96 ASP A N 1
ATOM 777 C CA . ASP A 1 96 ? -2.847 -2.593 18.291 1.00 72.12 96 ASP A CA 1
ATOM 778 C C . ASP A 1 96 ? -1.681 -1.586 18.382 1.00 72.12 96 ASP A C 1
ATOM 780 O O . ASP A 1 96 ? -0.839 -1.689 19.290 1.00 72.12 96 ASP A O 1
ATOM 784 N N . SER A 1 97 ? -1.571 -0.633 17.456 1.00 73.81 97 SER A N 1
ATOM 785 C CA . SER A 1 97 ? -0.502 0.365 17.458 1.00 73.81 97 SER A CA 1
ATOM 786 C C . SER A 1 97 ? -0.680 1.407 18.567 1.00 73.81 97 SER A C 1
ATOM 788 O O . SER A 1 97 ? -1.759 1.609 19.130 1.00 73.81 97 SER A O 1
ATOM 790 N N . GLU A 1 98 ? 0.413 2.084 18.923 1.00 73.00 98 GLU A N 1
ATOM 791 C CA . GLU A 1 98 ? 0.359 3.151 19.928 1.00 73.00 98 GLU A CA 1
ATOM 792 C C . GLU A 1 98 ? -0.470 4.355 19.448 1.00 73.00 98 GLU A C 1
ATOM 794 O O . GLU A 1 98 ? -1.008 5.079 20.284 1.00 73.00 98 GLU A O 1
ATOM 799 N N . LEU A 1 99 ? -0.641 4.528 18.130 1.00 70.12 99 LEU A N 1
ATOM 800 C CA . LEU A 1 99 ? -1.521 5.539 17.536 1.00 70.12 99 LEU A CA 1
ATOM 801 C C . LEU A 1 99 ? -2.972 5.348 17.999 1.00 70.12 99 LEU A C 1
ATOM 803 O O . LEU A 1 99 ? -3.519 6.267 18.609 1.00 70.12 99 LEU A O 1
ATOM 807 N N . HIS A 1 100 ? -3.545 4.150 17.854 1.00 65.75 100 HIS A N 1
ATOM 808 C CA . HIS A 1 100 ? -4.914 3.860 18.317 1.00 65.75 100 HIS A CA 1
ATOM 809 C C . HIS A 1 100 ? -5.048 3.893 19.841 1.00 65.75 100 HIS A C 1
ATOM 811 O O . HIS A 1 100 ? -6.040 4.367 20.395 1.00 65.75 100 HIS A O 1
ATOM 817 N N . LYS A 1 101 ? -4.014 3.457 20.567 1.00 66.88 101 LYS A N 1
ATOM 818 C CA . LYS A 1 101 ? -4.014 3.520 22.040 1.00 66.88 101 LYS A CA 1
ATOM 819 C C . LYS A 1 101 ? -3.924 4.950 22.576 1.00 66.88 101 LYS A C 1
ATOM 821 O O . LYS A 1 101 ? -4.311 5.193 23.724 1.00 66.88 101 LYS A O 1
ATOM 826 N N . SER A 1 102 ? -3.403 5.889 21.786 1.00 63.03 102 SER A N 1
ATOM 827 C CA . SER A 1 102 ? -3.238 7.286 22.192 1.00 63.03 102 SER A CA 1
ATOM 828 C C . SER A 1 102 ? -4.535 8.107 22.129 1.00 63.03 102 SER A C 1
ATOM 830 O O . SER A 1 102 ? -4.640 9.101 22.851 1.00 63.03 102 SER A O 1
ATOM 832 N N . GLU A 1 103 ? -5.560 7.650 21.394 1.00 52.88 103 GLU A N 1
ATOM 833 C CA . GLU A 1 103 ? -6.882 8.304 21.319 1.00 52.88 103 GLU A CA 1
ATOM 834 C C . GLU A 1 103 ? -7.725 8.165 22.606 1.00 52.88 103 GLU A C 1
ATOM 836 O O . GLU A 1 103 ? -8.753 8.818 22.762 1.00 52.88 103 GLU A O 1
ATOM 841 N N . LEU A 1 104 ? -7.259 7.409 23.608 1.00 46.22 104 LEU A N 1
ATOM 842 C CA . LEU A 1 104 ? -7.893 7.312 24.934 1.00 46.22 104 LEU A CA 1
ATOM 843 C C . LEU A 1 104 ? -7.497 8.437 25.918 1.00 46.22 104 LEU A C 1
ATOM 845 O O . LEU A 1 104 ? -7.784 8.334 27.116 1.00 46.22 104 LEU A O 1
ATOM 849 N N . ARG A 1 105 ? -6.813 9.502 25.468 1.00 40.50 105 ARG A N 1
ATOM 850 C CA . ARG A 1 105 ? -6.368 10.618 26.334 1.00 40.50 105 ARG A CA 1
ATOM 851 C C . ARG A 1 105 ? -6.587 12.020 25.748 1.00 40.50 105 ARG A C 1
ATOM 853 O O . ARG A 1 105 ? -5.685 12.854 25.847 1.00 40.50 105 ARG A O 1
ATOM 860 N N . LEU A 1 106 ? -7.774 12.312 25.222 1.00 38.72 106 LEU A N 1
ATOM 861 C CA . LEU A 1 106 ? -8.261 13.691 25.068 1.00 38.72 106 LEU A CA 1
ATOM 862 C C . LEU A 1 106 ? -9.690 13.824 25.597 1.00 38.72 106 LEU A C 1
ATOM 864 O O . LEU A 1 106 ? -10.550 13.017 25.190 1.00 38.72 106 LEU A O 1
#

Solvent-accessible surface area (backbone atoms only — not comparable to full-atom values): 6355 Å² total; per-residue (Å²): 111,72,69,59,54,52,54,52,50,52,52,49,50,55,51,51,54,64,47,58,63,71,48,60,63,66,67,73,39,44,64,88,83,62,69,85,73,70,82,62,90,46,69,71,48,42,64,67,44,35,65,55,56,52,51,32,49,49,42,48,52,53,45,48,71,71,51,65,82,66,99,42,78,66,62,58,52,55,50,53,53,51,53,52,51,46,54,51,49,53,44,75,58,31,79,87,27,70,69,60,63,54,69,79,74,123

Nearest PDB structures (foldseek):
  6ajl-assembly4_G  TM=4.598E-01  e=1.152E+00  Homo sapiens

Secondary structure (DSSP, 8-state):
-HHHHHHHHHHHHHHHHHHHTTS-HHHHHS-GGG---PPP-SHHHHHHHHHHHHHHHHHHHHHHHHH--S--HHHHHHHHHHHHHHHHHHHHT-TTSHHHHHTT--

Organism: NCBI:txid1538125

Sequence (106 aa):
MILFTLILFSGYLGFLSANECKDDVVFFCLPEDTFPIAFPENEAEINHICPIFIQFTQCILDHIGRCDSQESDESNHYKEDFENYYAVLIEICNEDSELHKSELRL

Foldseek 3Di:
DVVVVVVVVVVVVVVVLVVLLVDDLQVVLADPPPPDDDDDPDPVSLLVCLVSVLSSLVSVLVNLVSNVPDPDVVSVVVNVVSVVVNVVSCQSNPCPHVVVVVVVPD

Mean predicted aligned error: 11.9 Å